Protein AF-A0A7C7CM70-F1 (afdb_monomer)

Sequence (72 aa):
MPEVVGVGVIHESSDGTLWVVAGSGLWRYDDSGWESVAGFTGWVRAIHESRDGTLWVGGYDGLWHYDDSGWC

pLDDT: mean 84.17, std 10.88, range [48.44, 95.62]

Structure (mmCIF, N/CA/C/O backbone):
data_AF-A0A7C7CM70-F1
#
_entry.id   AF-A0A7C7CM70-F1
#
loop_
_atom_site.group_PDB
_atom_site.id
_atom_site.type_symbol
_atom_site.label_atom_id
_atom_site.label_alt_id
_atom_site.label_comp_id
_atom_site.label_asym_id
_atom_site.label_entity_id
_atom_site.label_seq_id
_atom_site.pdbx_PDB_ins_code
_atom_site.Cartn_x
_atom_site.Cartn_y
_atom_site.Cartn_z
_atom_site.occupancy
_atom_site.B_iso_or_equiv
_atom_site.auth_seq_id
_atom_site.auth_comp_id
_atom_site.auth_asym_id
_atom_site.auth_atom_id
_atom_site.pdbx_PDB_model_num
ATOM 1 N N . MET A 1 1 ? 12.527 24.225 -6.110 1.00 48.44 1 MET A N 1
ATOM 2 C CA . MET A 1 1 ? 11.278 23.691 -6.691 1.00 48.44 1 MET A CA 1
ATOM 3 C C . MET A 1 1 ? 10.932 22.473 -5.857 1.00 48.44 1 MET A C 1
ATOM 5 O O . MET A 1 1 ? 11.796 21.609 -5.790 1.00 48.44 1 MET A O 1
ATOM 9 N N . PRO A 1 2 ? 9.809 22.451 -5.116 1.00 50.56 2 PRO A N 1
ATOM 10 C CA . PRO A 1 2 ? 9.412 21.246 -4.394 1.00 50.56 2 PRO A CA 1
ATOM 11 C C . PRO A 1 2 ? 9.243 20.112 -5.407 1.00 50.56 2 PRO A C 1
ATOM 13 O O . PRO A 1 2 ? 8.708 20.328 -6.495 1.00 50.56 2 PRO A O 1
ATOM 16 N N . GLU A 1 3 ? 9.781 18.944 -5.082 1.00 58.84 3 GLU A N 1
ATOM 17 C CA . GLU A 1 3 ? 9.695 17.765 -5.933 1.00 58.84 3 GLU A CA 1
ATOM 18 C C . GLU A 1 3 ? 8.229 17.319 -5.962 1.00 58.84 3 GLU A C 1
ATOM 20 O O . GLU A 1 3 ? 7.665 16.922 -4.943 1.00 58.84 3 GLU A O 1
ATOM 25 N N . VAL A 1 4 ? 7.568 17.481 -7.110 1.00 58.53 4 VAL A N 1
ATOM 26 C CA . VAL A 1 4 ? 6.213 16.960 -7.301 1.00 58.53 4 VAL A CA 1
ATOM 27 C C . VAL A 1 4 ? 6.355 15.456 -7.464 1.00 58.53 4 VAL A C 1
ATOM 29 O O . VAL A 1 4 ? 6.689 14.967 -8.542 1.00 58.53 4 VAL A O 1
ATOM 32 N N . VAL A 1 5 ? 6.142 14.725 -6.377 1.00 65.50 5 VAL A N 1
ATOM 33 C CA . VAL A 1 5 ? 6.111 13.267 -6.414 1.00 65.50 5 VAL A CA 1
ATOM 34 C C . VAL A 1 5 ? 4.765 12.852 -6.997 1.00 65.50 5 VAL A C 1
ATOM 36 O O . VAL A 1 5 ? 3.710 13.176 -6.455 1.00 65.50 5 VAL A O 1
ATOM 39 N N . GLY A 1 6 ? 4.795 12.172 -8.142 1.00 73.44 6 GLY A N 1
ATOM 40 C CA . GLY A 1 6 ? 3.588 11.622 -8.745 1.00 73.44 6 GLY A CA 1
ATOM 41 C C . GLY A 1 6 ? 2.974 10.551 -7.843 1.00 73.44 6 GLY A C 1
ATOM 42 O O . GLY A 1 6 ? 3.683 9.673 -7.347 1.00 73.44 6 GLY A O 1
ATOM 43 N N . VAL A 1 7 ? 1.655 10.615 -7.663 1.00 77.31 7 VAL A N 1
ATOM 44 C CA . VAL A 1 7 ? 0.882 9.521 -7.069 1.00 77.31 7 VAL A CA 1
ATOM 45 C C . VAL A 1 7 ? 0.543 8.535 -8.179 1.00 77.31 7 VAL A C 1
ATOM 47 O O . VAL A 1 7 ? -0.108 8.902 -9.156 1.00 77.31 7 VAL A O 1
ATOM 50 N N . GLY A 1 8 ? 1.026 7.301 -8.048 1.00 81.81 8 GLY A N 1
ATOM 51 C CA . GLY A 1 8 ? 0.813 6.255 -9.049 1.00 81.81 8 GL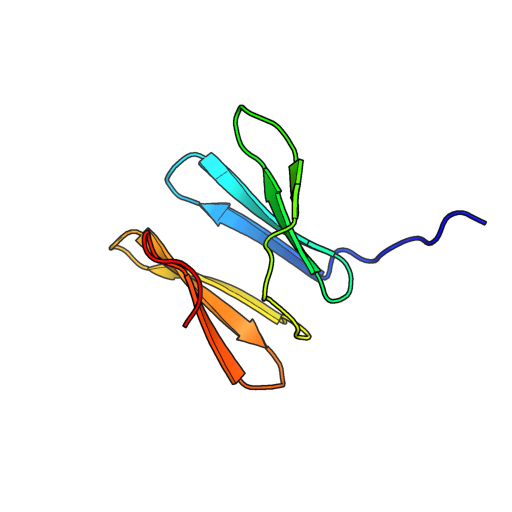Y A CA 1
ATOM 52 C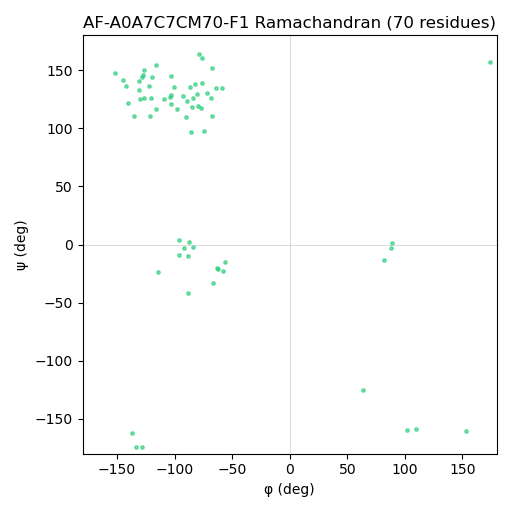 C . GLY A 1 8 ? -0.471 5.465 -8.817 1.00 81.81 8 GLY A C 1
ATOM 53 O O . GLY A 1 8 ? -1.196 5.167 -9.764 1.00 81.81 8 GLY A O 1
ATOM 54 N N . VAL A 1 9 ? -0.749 5.129 -7.556 1.00 89.06 9 VAL A N 1
ATOM 55 C CA . VAL A 1 9 ? -1.860 4.258 -7.151 1.00 89.06 9 VAL A CA 1
ATOM 56 C C . VAL A 1 9 ? -2.416 4.742 -5.817 1.00 89.06 9 VAL A C 1
ATOM 58 O O . VAL A 1 9 ? -1.651 5.145 -4.940 1.00 89.06 9 VAL A O 1
ATOM 61 N N . ILE A 1 10 ? -3.738 4.673 -5.674 1.00 94.06 10 ILE A N 1
ATOM 62 C CA . ILE A 1 10 ? -4.454 4.853 -4.412 1.00 94.06 10 ILE A CA 1
ATOM 63 C C . ILE A 1 10 ? -5.442 3.699 -4.225 1.00 94.06 10 ILE A C 1
ATOM 65 O O . ILE A 1 10 ? -6.064 3.255 -5.193 1.00 94.06 10 ILE A O 1
ATOM 69 N N . HIS A 1 11 ? -5.570 3.216 -2.995 1.00 95.00 11 HIS A N 1
ATOM 70 C CA . HIS A 1 11 ? -6.534 2.197 -2.601 1.00 95.00 11 HIS A CA 1
ATOM 71 C C . HIS A 1 11 ? -7.070 2.506 -1.203 1.00 95.00 11 HIS A C 1
ATOM 73 O O . HIS A 1 11 ? -6.298 2.876 -0.327 1.00 95.00 11 HIS A O 1
ATOM 79 N N . GLU A 1 12 ? -8.376 2.369 -1.003 1.00 95.62 12 GLU A N 1
ATOM 80 C CA . GLU A 1 12 ? -9.003 2.430 0.318 1.00 95.62 12 GLU A CA 1
ATOM 81 C C . GLU A 1 12 ? -9.334 1.002 0.737 1.00 95.62 12 GLU A C 1
ATOM 83 O O . GLU A 1 12 ? -10.042 0.299 0.012 1.00 95.62 12 GLU A O 1
ATOM 88 N N . SER A 1 13 ? -8.772 0.580 1.864 1.00 93.25 13 SER A N 1
ATOM 89 C CA . SER A 1 13 ? -9.026 -0.720 2.469 1.00 93.25 13 SER A CA 1
ATOM 90 C C . SER A 1 13 ? -10.382 -0.749 3.170 1.00 93.25 13 SER A C 1
ATOM 92 O O . SER A 1 13 ? -10.957 0.283 3.520 1.00 93.25 13 SER A O 1
ATOM 94 N N . SER A 1 14 ? -10.898 -1.951 3.403 1.00 93.06 14 SER A N 1
ATOM 95 C CA . SER A 1 14 ? -12.195 -2.179 4.045 1.00 93.06 14 SER A CA 1
ATOM 96 C C . SER A 1 14 ? -12.291 -1.658 5.487 1.00 93.06 14 SER A C 1
ATOM 98 O O . SER A 1 14 ? -13.395 -1.401 5.973 1.00 93.06 14 SER A O 1
ATOM 100 N N . ASP A 1 15 ? -11.151 -1.462 6.149 1.00 90.62 15 ASP A N 1
ATOM 101 C CA . ASP A 1 15 ? -11.013 -0.852 7.474 1.00 90.62 15 ASP A CA 1
ATOM 102 C C . ASP A 1 15 ? -10.976 0.693 7.447 1.00 90.62 15 ASP A C 1
ATOM 104 O O . ASP A 1 15 ? -10.932 1.320 8.504 1.00 90.62 15 ASP A O 1
ATOM 108 N N . GLY A 1 16 ? -11.032 1.310 6.260 1.00 93.00 16 GLY A N 1
ATOM 109 C CA . GLY A 1 16 ? -10.952 2.760 6.055 1.00 93.00 16 GLY A CA 1
ATOM 110 C C . GLY A 1 16 ? -9.528 3.297 5.882 1.00 93.00 16 GLY A C 1
ATOM 111 O O . GLY A 1 16 ? -9.342 4.502 5.706 1.00 93.00 16 GLY A O 1
ATOM 112 N N . THR A 1 17 ? -8.518 2.428 5.904 1.00 94.38 17 THR A N 1
ATOM 113 C CA . THR A 1 17 ? -7.124 2.810 5.699 1.00 94.38 17 THR A CA 1
ATOM 114 C C . THR A 1 17 ? -6.864 3.174 4.235 1.00 94.38 17 THR A C 1
ATOM 116 O O . THR A 1 17 ? -7.163 2.403 3.321 1.00 94.38 17 THR A O 1
ATOM 119 N N . LEU A 1 18 ? -6.236 4.325 3.982 1.00 95.12 18 LEU A N 1
ATOM 120 C CA . LEU A 1 18 ? -5.802 4.710 2.638 1.00 95.12 18 LEU A CA 1
ATOM 121 C C . LEU A 1 18 ? -4.362 4.272 2.377 1.00 95.12 18 LEU A C 1
ATOM 123 O O . LEU A 1 18 ? -3.441 4.640 3.101 1.00 95.12 18 LEU A O 1
ATOM 127 N N . TRP A 1 19 ? -4.158 3.569 1.272 1.00 93.31 19 TRP A N 1
ATOM 128 C CA . TRP A 1 19 ? -2.862 3.139 0.769 1.00 93.31 19 TRP A CA 1
ATOM 129 C C . TRP A 1 19 ? -2.503 3.921 -0.482 1.00 93.31 19 TRP A C 1
ATOM 131 O O . TRP A 1 19 ? -3.259 3.948 -1.455 1.00 93.31 19 TRP A O 1
ATOM 141 N N . VAL A 1 20 ? -1.336 4.558 -0.469 1.00 92.62 20 VAL A N 1
ATOM 142 C CA . VAL A 1 20 ? -0.878 5.430 -1.552 1.00 92.62 20 VAL A CA 1
ATOM 143 C C . VAL A 1 20 ? 0.540 5.078 -1.956 1.00 92.62 20 VAL A C 1
ATOM 145 O O . VAL A 1 20 ? 1.442 4.989 -1.128 1.00 92.62 20 VAL A O 1
ATOM 148 N N . VAL A 1 21 ? 0.757 4.956 -3.261 1.00 89.50 21 VAL A N 1
ATOM 149 C CA . VAL A 1 21 ? 2.102 4.868 -3.831 1.00 89.50 21 VAL A CA 1
ATOM 150 C C . VAL A 1 21 ? 2.502 6.246 -4.324 1.00 89.50 21 VAL A C 1
ATOM 152 O O . VAL A 1 21 ? 1.900 6.777 -5.262 1.00 89.50 21 VAL A O 1
ATOM 155 N N . ALA A 1 22 ? 3.544 6.799 -3.714 1.00 85.75 22 ALA A N 1
ATOM 156 C CA . ALA A 1 22 ? 4.145 8.068 -4.095 1.00 85.75 22 ALA A CA 1
ATOM 157 C C . ALA A 1 22 ? 5.623 7.832 -4.441 1.00 85.75 22 ALA A C 1
ATOM 159 O O . ALA A 1 22 ? 6.441 7.510 -3.575 1.00 85.75 22 ALA A O 1
ATOM 160 N N . GLY A 1 23 ? 5.969 7.963 -5.726 1.00 82.69 23 GLY A N 1
ATOM 161 C CA . GLY A 1 23 ? 7.298 7.599 -6.225 1.00 82.69 23 GLY A CA 1
ATOM 162 C C . GLY A 1 23 ? 7.564 6.098 -6.072 1.00 82.69 23 GLY A C 1
ATOM 163 O O . GLY A 1 23 ? 6.785 5.281 -6.555 1.00 82.69 23 GLY A O 1
ATOM 164 N N . SER A 1 24 ? 8.661 5.735 -5.402 1.00 77.44 24 SER A N 1
ATOM 165 C CA . SER A 1 24 ? 9.005 4.340 -5.077 1.00 77.44 24 SER A CA 1
ATOM 166 C C . SER A 1 24 ? 8.567 3.908 -3.672 1.00 77.44 24 SER A C 1
ATOM 168 O O . SER A 1 24 ? 8.929 2.817 -3.235 1.00 77.44 24 SER A O 1
ATOM 170 N N . GLY A 1 25 ? 7.872 4.782 -2.938 1.00 84.94 25 GLY A N 1
ATOM 171 C CA . GLY A 1 25 ? 7.439 4.538 -1.567 1.00 84.94 25 GLY A CA 1
ATOM 172 C C . GLY A 1 25 ? 5.959 4.189 -1.484 1.00 84.94 25 GLY A C 1
ATOM 173 O O . GLY A 1 25 ? 5.136 4.744 -2.216 1.00 84.94 25 GLY A O 1
ATOM 174 N N . LEU A 1 26 ? 5.634 3.305 -0.547 1.00 87.38 26 LEU A N 1
ATOM 175 C CA . LEU A 1 26 ? 4.268 3.026 -0.134 1.00 87.38 26 LEU A CA 1
ATOM 176 C C . LEU A 1 26 ? 3.974 3.758 1.176 1.00 87.38 26 LEU A C 1
ATOM 178 O O . LEU A 1 26 ? 4.795 3.770 2.094 1.00 87.38 26 LEU A O 1
ATOM 182 N N . TRP A 1 27 ? 2.804 4.373 1.237 1.00 90.94 27 TRP A N 1
ATOM 183 C CA . TRP A 1 27 ? 2.329 5.167 2.357 1.00 90.94 27 TRP A CA 1
ATOM 184 C C . TRP A 1 27 ? 0.958 4.678 2.793 1.00 90.94 27 TRP A C 1
ATOM 186 O O . TRP A 1 27 ? 0.149 4.272 1.955 1.00 90.94 27 TRP A O 1
ATOM 196 N N . ARG A 1 28 ? 0.707 4.764 4.095 1.00 92.06 28 ARG A N 1
ATOM 197 C CA . ARG A 1 28 ? -0.573 4.462 4.720 1.00 92.06 28 ARG A CA 1
ATOM 198 C C . ARG A 1 28 ? -1.106 5.705 5.420 1.00 92.06 28 ARG A C 1
ATOM 200 O O . ARG A 1 28 ? -0.324 6.485 5.962 1.00 92.06 28 ARG A O 1
ATOM 207 N N . TYR A 1 29 ? -2.417 5.896 5.391 1.00 94.62 29 TYR A N 1
ATOM 208 C CA . TYR A 1 29 ? -3.108 6.913 6.167 1.00 94.62 29 TYR A CA 1
ATOM 209 C C . TYR A 1 29 ? -4.284 6.302 6.911 1.00 94.62 29 TYR A C 1
ATOM 211 O O . TYR A 1 29 ? -5.160 5.691 6.300 1.00 94.62 29 TYR A O 1
ATOM 219 N N . ASP A 1 30 ? -4.279 6.510 8.220 1.00 93.00 30 ASP A N 1
ATOM 220 C CA . ASP A 1 30 ? -5.327 6.117 9.154 1.00 93.00 30 ASP A CA 1
ATOM 221 C C . ASP A 1 30 ? -5.600 7.263 10.152 1.00 93.00 30 ASP A C 1
ATOM 223 O O . ASP A 1 30 ? -5.217 8.417 9.923 1.00 93.00 30 ASP A O 1
ATOM 227 N N . ASP A 1 31 ? -6.248 6.953 11.277 1.00 93.50 31 ASP A N 1
ATOM 228 C CA . ASP A 1 31 ? -6.563 7.906 12.350 1.00 93.50 31 ASP A CA 1
ATOM 229 C C . ASP A 1 31 ? -5.330 8.615 12.951 1.00 93.50 31 ASP A C 1
ATOM 231 O O . ASP A 1 31 ? -5.447 9.701 13.525 1.00 93.50 31 ASP A O 1
ATOM 235 N N . SER A 1 32 ? -4.140 8.025 12.821 1.00 93.56 32 SER A N 1
ATOM 236 C CA . SER A 1 3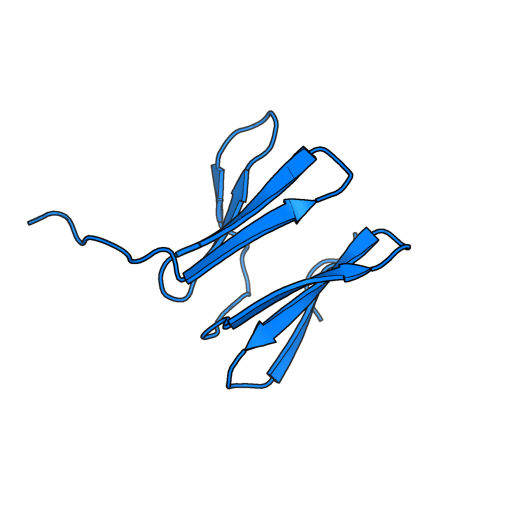2 ? -2.864 8.565 13.307 1.00 93.56 32 SER A CA 1
ATOM 237 C C . SER A 1 32 ? -2.170 9.470 12.285 1.00 93.56 32 SER A C 1
ATOM 239 O O . SER A 1 32 ? -1.204 10.159 12.625 1.00 93.56 32 SER A O 1
ATOM 241 N N . GLY A 1 33 ? -2.666 9.515 11.047 1.00 93.88 33 GLY A N 1
ATOM 242 C CA . GLY A 1 33 ? -2.107 10.301 9.955 1.00 93.88 33 GLY A CA 1
ATOM 243 C C . GLY A 1 33 ? -1.276 9.480 8.969 1.00 93.88 33 GLY A C 1
ATOM 244 O O . GLY A 1 33 ? -1.443 8.273 8.842 1.00 93.88 33 GLY A O 1
ATOM 245 N N . TRP A 1 34 ? -0.408 10.165 8.217 1.00 93.00 34 TRP A N 1
ATOM 246 C CA . TRP A 1 34 ? 0.420 9.539 7.183 1.00 93.00 34 TRP A CA 1
ATOM 247 C C . TRP A 1 34 ? 1.652 8.863 7.779 1.00 93.00 34 TRP A C 1
ATOM 249 O O . TRP A 1 34 ? 2.446 9.513 8.461 1.00 93.00 34 TRP A O 1
ATOM 259 N N . GLU A 1 35 ? 1.877 7.610 7.406 1.00 91.38 35 GLU A N 1
ATOM 260 C CA . GLU A 1 35 ? 3.103 6.874 7.693 1.00 91.38 35 GLU A CA 1
ATOM 261 C C . GLU A 1 35 ? 3.690 6.246 6.426 1.00 91.38 35 GLU A C 1
ATOM 263 O O . GLU A 1 35 ? 2.968 5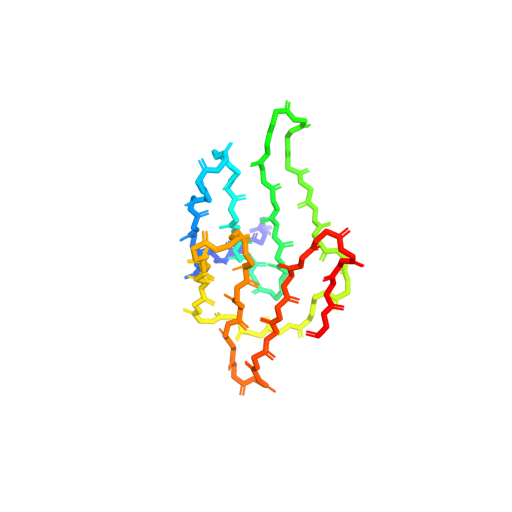.822 5.519 1.00 91.38 35 GLU A O 1
ATOM 268 N N . SER A 1 36 ? 5.021 6.211 6.339 1.00 88.62 36 SER A N 1
ATOM 269 C CA . SER A 1 36 ? 5.707 5.479 5.278 1.00 88.62 36 SER A CA 1
ATOM 270 C C . SER A 1 36 ? 5.889 4.028 5.693 1.00 88.62 36 SER A C 1
ATOM 272 O O . SER A 1 36 ? 6.302 3.718 6.812 1.00 88.62 36 SER A O 1
ATOM 274 N N . VAL A 1 37 ? 5.611 3.121 4.766 1.00 85.69 37 VAL A N 1
ATOM 275 C CA . VAL A 1 37 ? 5.702 1.694 5.032 1.00 85.69 37 VAL A CA 1
ATOM 276 C C . VAL A 1 37 ? 7.114 1.223 4.699 1.00 85.69 37 VAL A C 1
ATOM 278 O O . VAL A 1 37 ? 7.537 1.202 3.541 1.00 85.69 37 VAL A O 1
ATOM 281 N N . ALA A 1 38 ? 7.877 0.889 5.740 1.00 82.38 38 ALA A N 1
ATOM 282 C CA . ALA A 1 38 ? 9.275 0.498 5.613 1.00 82.38 38 ALA A CA 1
ATOM 283 C C . ALA A 1 38 ? 9.446 -0.848 4.889 1.00 82.38 38 ALA A C 1
ATOM 285 O O . ALA A 1 38 ? 8.594 -1.731 4.960 1.00 82.38 38 ALA A O 1
ATOM 286 N N . GLY A 1 39 ? 10.587 -1.019 4.216 1.00 74.88 39 GLY A N 1
ATOM 287 C CA . GLY A 1 39 ? 10.952 -2.273 3.547 1.00 74.88 39 GLY A CA 1
ATOM 288 C C . GLY A 1 39 ? 10.330 -2.468 2.163 1.00 74.88 39 GLY A C 1
ATOM 289 O O . GLY A 1 39 ? 10.816 -3.301 1.403 1.00 74.88 39 GLY A O 1
ATOM 290 N N . PHE A 1 40 ? 9.334 -1.663 1.787 1.00 74.44 40 PHE A N 1
ATOM 291 C CA . PHE A 1 40 ? 8.808 -1.665 0.431 1.00 74.44 40 PHE A CA 1
ATOM 292 C C . PHE A 1 40 ? 9.714 -0.849 -0.506 1.00 74.44 40 PHE A C 1
ATOM 294 O O . PHE A 1 40 ? 9.908 0.354 -0.322 1.00 74.44 40 PHE A O 1
ATOM 301 N N . THR A 1 41 ? 10.267 -1.503 -1.529 1.00 71.31 41 THR A N 1
ATOM 302 C CA . THR A 1 41 ? 11.026 -0.844 -2.601 1.00 71.31 41 THR A CA 1
ATOM 303 C C . THR A 1 41 ? 10.574 -1.418 -3.933 1.00 71.31 41 THR A C 1
ATOM 305 O O . THR A 1 41 ? 10.813 -2.587 -4.217 1.00 71.31 41 THR A O 1
ATOM 308 N N . GLY A 1 42 ? 9.872 -0.620 -4.736 1.00 74.75 42 GLY A N 1
ATOM 309 C CA . GLY A 1 42 ? 9.375 -1.105 -6.017 1.00 74.75 42 GLY A CA 1
ATOM 310 C C . GLY A 1 42 ? 8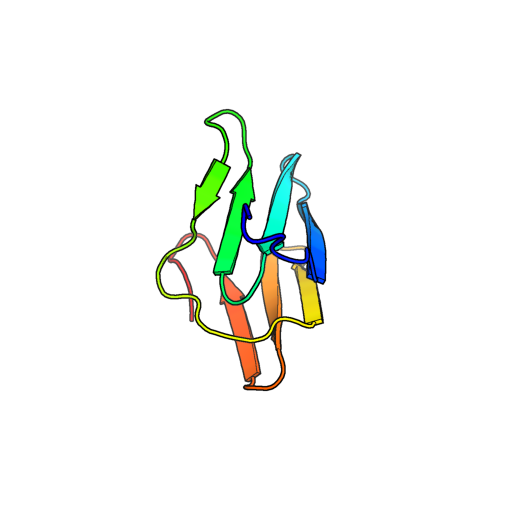.481 -0.114 -6.744 1.00 74.75 42 GLY A C 1
ATOM 311 O O . GLY A 1 42 ? 7.864 0.771 -6.152 1.00 74.75 42 GLY A O 1
ATOM 312 N N . TRP A 1 43 ? 8.403 -0.282 -8.060 1.00 81.81 43 TRP A N 1
ATOM 313 C CA . TRP A 1 43 ? 7.479 0.468 -8.903 1.00 81.81 43 TRP A CA 1
ATOM 314 C C . TRP A 1 43 ? 6.124 -0.235 -8.925 1.00 81.81 43 TRP A C 1
ATOM 316 O O . TRP A 1 43 ? 5.917 -1.185 -9.687 1.00 81.81 43 TRP A O 1
ATOM 326 N N . VAL A 1 44 ? 5.204 0.228 -8.081 1.00 86.56 44 VAL A N 1
ATOM 327 C CA . VAL A 1 44 ? 3.854 -0.338 -7.964 1.00 86.56 44 VAL A CA 1
ATOM 328 C C . VAL A 1 44 ? 2.976 0.107 -9.125 1.00 86.56 44 VAL A C 1
ATOM 330 O O . VAL A 1 44 ? 2.975 1.273 -9.519 1.00 86.56 44 VAL A O 1
ATOM 333 N N . ARG A 1 45 ? 2.173 -0.826 -9.637 1.00 87.06 45 ARG A N 1
ATOM 334 C CA . ARG A 1 45 ? 1.103 -0.558 -10.604 1.00 87.06 45 ARG A CA 1
ATOM 335 C C . ARG A 1 45 ? -0.295 -0.817 -10.063 1.00 87.06 45 ARG A C 1
ATOM 337 O O . ARG A 1 45 ? -1.246 -0.272 -10.614 1.00 87.06 45 ARG A O 1
ATOM 344 N N . ALA A 1 46 ? -0.434 -1.660 -9.044 1.00 89.69 46 ALA A N 1
ATOM 345 C CA . ALA A 1 46 ? -1.732 -2.003 -8.484 1.00 89.69 46 ALA A CA 1
ATOM 346 C C . ALA A 1 46 ? -1.629 -2.387 -7.008 1.00 89.69 46 ALA A C 1
ATOM 348 O O . ALA A 1 46 ? -0.645 -2.993 -6.584 1.00 89.69 46 ALA A O 1
ATOM 349 N N . ILE A 1 47 ? -2.689 -2.067 -6.270 1.00 92.19 47 ILE A N 1
ATOM 350 C CA . ILE A 1 47 ? -2.950 -2.544 -4.914 1.00 92.19 47 ILE A CA 1
ATOM 351 C C . ILE A 1 47 ? -4.307 -3.248 -4.947 1.00 92.19 47 ILE A C 1
ATOM 353 O O . ILE A 1 47 ? -5.242 -2.756 -5.586 1.00 92.19 47 ILE A O 1
ATOM 357 N N . HIS A 1 48 ? -4.403 -4.404 -4.298 1.00 93.31 48 HIS A N 1
ATOM 358 C CA . HIS A 1 48 ? -5.635 -5.171 -4.190 1.00 93.31 48 HIS A CA 1
ATOM 359 C C . HIS A 1 48 ? -5.776 -5.784 -2.799 1.00 93.31 48 HIS A C 1
ATOM 361 O O . HIS A 1 48 ? -4.937 -6.580 -2.389 1.00 93.31 48 HIS A O 1
ATOM 367 N N . GLU A 1 49 ? -6.853 -5.461 -2.097 1.00 94.31 49 GLU A N 1
ATOM 368 C CA . GLU A 1 49 ? -7.225 -6.127 -0.851 1.00 94.31 49 GLU A CA 1
ATOM 369 C C . GLU A 1 49 ? -8.015 -7.414 -1.140 1.00 94.31 49 GLU A C 1
ATOM 371 O O . GLU A 1 49 ? -9.016 -7.413 -1.864 1.00 94.31 49 GLU A O 1
ATOM 376 N N . SER A 1 50 ? -7.550 -8.529 -0.581 1.00 92.69 50 SER A N 1
ATOM 377 C CA . SER A 1 50 ? -8.263 -9.806 -0.591 1.00 92.69 50 SER A CA 1
ATOM 378 C C . SER A 1 50 ? -9.374 -9.831 0.459 1.00 92.69 50 SER A C 1
ATOM 380 O O . SER A 1 50 ? -9.416 -9.028 1.382 1.00 92.69 50 SER A O 1
ATOM 382 N N . ARG A 1 51 ? -10.307 -10.782 0.339 1.00 91.00 51 ARG A N 1
ATOM 383 C CA . ARG A 1 51 ? -11.466 -10.884 1.254 1.00 91.00 51 ARG A CA 1
ATOM 384 C C . ARG A 1 51 ? -11.102 -11.166 2.712 1.00 91.00 51 ARG A C 1
ATOM 386 O O . ARG A 1 51 ? -11.945 -10.984 3.581 1.00 91.00 51 ARG A O 1
ATOM 393 N N . ASP A 1 52 ? -9.910 -11.686 2.950 1.00 89.44 52 ASP A N 1
ATOM 394 C CA . ASP A 1 52 ? -9.330 -11.939 4.267 1.00 89.44 52 ASP A CA 1
ATOM 395 C C . ASP A 1 52 ? -8.568 -10.726 4.830 1.00 89.44 52 ASP A C 1
ATOM 397 O O . ASP A 1 52 ? -8.024 -10.824 5.924 1.00 89.44 52 ASP A O 1
ATOM 401 N 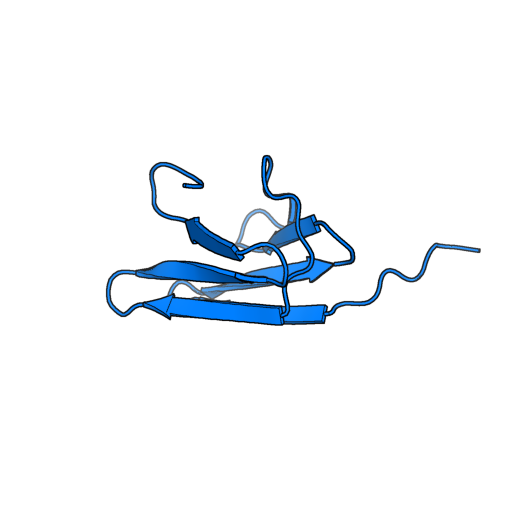N . GLY A 1 53 ? -8.550 -9.594 4.116 1.00 88.19 53 GLY A N 1
ATOM 402 C CA . GLY A 1 53 ? -7.848 -8.372 4.511 1.00 88.19 53 GLY A CA 1
ATOM 403 C C . GLY A 1 53 ? -6.391 -8.312 4.048 1.00 88.19 53 GLY A C 1
ATOM 404 O O . GLY A 1 53 ? -5.735 -7.293 4.245 1.00 88.19 53 GLY A O 1
ATOM 405 N N . THR A 1 54 ? -5.860 -9.356 3.397 1.00 89.94 54 THR A N 1
ATOM 406 C CA . THR A 1 54 ? -4.482 -9.322 2.887 1.00 89.94 54 THR A CA 1
ATOM 407 C C . THR A 1 54 ? -4.356 -8.336 1.731 1.00 89.94 54 THR A C 1
ATOM 409 O O . THR A 1 54 ? -5.053 -8.447 0.716 1.00 89.94 54 THR A O 1
ATOM 412 N N . LEU A 1 55 ? -3.410 -7.406 1.843 1.00 90.25 55 LEU A N 1
ATOM 413 C CA . LEU A 1 55 ? -3.100 -6.456 0.784 1.00 90.25 55 LEU A C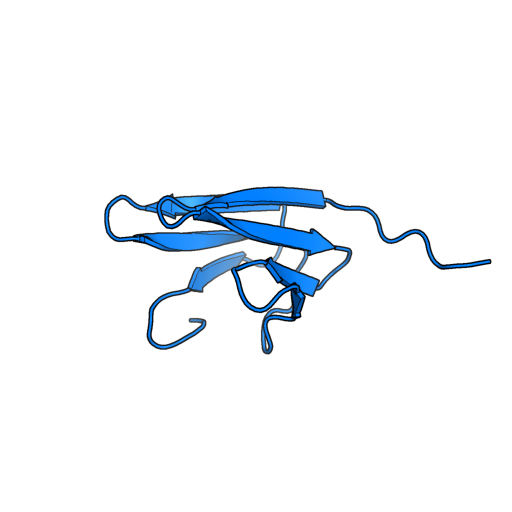A 1
ATOM 414 C C . LEU A 1 55 ? -2.047 -7.023 -0.150 1.00 90.25 55 LEU A C 1
ATOM 416 O O . LEU A 1 55 ? -0.937 -7.341 0.258 1.00 90.25 55 LEU A O 1
ATOM 420 N N . TRP A 1 56 ? -2.382 -7.090 -1.429 1.00 91.06 56 TRP A N 1
ATOM 421 C CA . TRP A 1 56 ? -1.485 -7.492 -2.498 1.00 91.06 56 TRP A CA 1
ATOM 422 C C . TRP A 1 56 ? -1.016 -6.267 -3.259 1.00 91.06 56 TRP A C 1
ATOM 424 O O . TRP A 1 56 ? -1.821 -5.466 -3.737 1.00 91.06 56 TRP A O 1
ATOM 434 N N . VAL A 1 57 ? 0.295 -6.148 -3.419 1.00 89.62 57 VAL A N 1
ATOM 435 C CA . VAL A 1 57 ? 0.931 -5.062 -4.157 1.00 89.62 57 VAL A CA 1
ATOM 436 C C . VAL A 1 57 ? 1.647 -5.648 -5.358 1.00 89.62 57 VAL A C 1
ATOM 438 O O . VAL A 1 57 ? 2.575 -6.440 -5.224 1.00 89.62 57 VAL A O 1
ATOM 441 N N . GLY A 1 58 ? 1.195 -5.271 -6.550 1.00 88.62 58 GLY A N 1
ATOM 442 C CA . GLY A 1 58 ? 1.774 -5.709 -7.815 1.00 88.62 58 GLY A CA 1
ATOM 443 C C . GLY A 1 58 ? 2.612 -4.605 -8.445 1.00 88.62 58 GLY A C 1
ATOM 444 O O . GLY A 1 58 ? 2.121 -3.492 -8.664 1.00 88.62 58 GLY A O 1
ATOM 445 N N . GLY A 1 59 ? 3.860 -4.915 -8.780 1.00 87.00 59 GLY A N 1
ATOM 446 C CA . GLY A 1 59 ? 4.780 -4.004 -9.455 1.00 87.00 59 GLY A CA 1
ATOM 447 C C . GLY A 1 59 ? 5.509 -4.661 -10.620 1.00 87.00 59 GLY A C 1
ATOM 448 O O . GLY A 1 59 ? 5.219 -5.791 -11.005 1.00 87.00 59 GLY A O 1
ATOM 449 N N . TYR A 1 60 ? 6.457 -3.937 -11.210 1.00 83.50 60 TYR A N 1
ATOM 450 C CA . TYR A 1 60 ? 7.283 -4.488 -12.293 1.00 83.50 60 TYR A CA 1
ATOM 451 C C . TYR A 1 60 ? 8.212 -5.607 -11.824 1.00 83.50 60 TYR A C 1
ATOM 453 O O . TYR A 1 60 ? 8.476 -6.535 -12.584 1.00 83.50 60 TYR A O 1
ATOM 461 N N . ASP A 1 61 ? 8.684 -5.513 -10.582 1.00 82.75 61 ASP A N 1
ATOM 462 C CA . ASP A 1 61 ? 9.710 -6.411 -10.051 1.00 82.75 61 ASP A CA 1
ATOM 463 C C . ASP A 1 61 ? 9.115 -7.634 -9.337 1.00 82.75 61 ASP A C 1
ATOM 465 O O . ASP A 1 61 ? 9.854 -8.523 -8.919 1.00 82.75 61 ASP A O 1
ATOM 469 N N . GLY A 1 62 ? 7.784 -7.711 -9.222 1.00 85.31 62 GLY A N 1
ATOM 470 C CA . GLY A 1 62 ? 7.118 -8.844 -8.597 1.00 85.31 62 GLY A CA 1
ATOM 471 C C . GLY A 1 62 ? 5.758 -8.531 -7.982 1.00 85.31 62 GLY A C 1
ATOM 472 O O . GLY A 1 62 ? 5.084 -7.554 -8.323 1.00 85.31 62 GLY A O 1
ATOM 473 N N . LEU A 1 63 ? 5.366 -9.431 -7.085 1.00 86.12 63 LEU A N 1
ATOM 474 C CA . LEU A 1 63 ? 4.143 -9.389 -6.300 1.00 86.12 63 LEU A CA 1
ATOM 475 C C . LEU A 1 63 ? 4.533 -9.537 -4.830 1.00 86.12 63 LEU A C 1
ATOM 477 O O . LEU A 1 63 ? 5.210 -10.502 -4.481 1.00 86.12 63 LEU A O 1
ATOM 481 N N . TRP A 1 64 ? 4.086 -8.601 -4.004 1.00 86.38 64 TRP A N 1
ATOM 482 C CA . TRP A 1 64 ? 4.274 -8.603 -2.555 1.00 86.38 64 TRP A CA 1
ATOM 483 C C . TRP A 1 64 ? 2.918 -8.701 -1.876 1.00 86.38 64 TRP A C 1
ATOM 485 O O . TRP A 1 64 ? 1.912 -8.258 -2.443 1.00 86.38 64 TRP A O 1
ATOM 495 N N . HIS A 1 65 ? 2.891 -9.233 -0.661 1.00 85.88 65 HIS A N 1
ATOM 496 C CA . HIS A 1 65 ? 1.710 -9.124 0.186 1.00 85.88 65 HIS A CA 1
ATOM 497 C C . HIS A 1 65 ? 2.058 -8.552 1.556 1.00 85.88 65 HIS A C 1
ATOM 499 O O . HIS A 1 65 ? 3.178 -8.713 2.042 1.00 85.88 65 HIS A O 1
ATOM 505 N N . TYR A 1 66 ? 1.087 -7.862 2.142 1.00 80.56 66 TYR A N 1
ATOM 506 C CA . TYR A 1 66 ? 1.138 -7.308 3.483 1.00 80.56 66 TYR A CA 1
ATOM 507 C C . TYR A 1 66 ? 0.006 -7.903 4.315 1.00 80.56 66 TYR A C 1
ATOM 509 O O . TYR A 1 6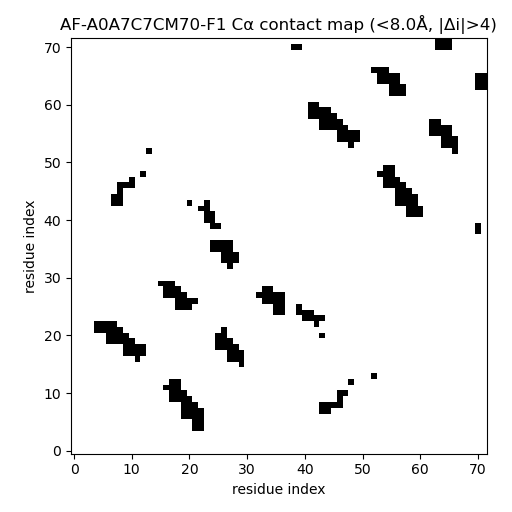6 ? -1.164 -7.851 3.917 1.00 80.56 66 TYR A O 1
ATOM 517 N N . ASP A 1 67 ? 0.384 -8.472 5.455 1.00 77.19 67 ASP A N 1
ATOM 518 C CA . ASP A 1 67 ? -0.513 -8.950 6.502 1.00 77.19 67 ASP A CA 1
ATOM 519 C C . ASP A 1 67 ? -0.098 -8.380 7.875 1.00 77.19 67 ASP A C 1
ATOM 521 O O . ASP A 1 67 ? 0.821 -7.559 7.969 1.00 77.19 67 ASP A O 1
ATOM 525 N N . ASP A 1 68 ? -0.757 -8.822 8.953 1.00 69.06 68 ASP A N 1
ATOM 526 C CA . ASP A 1 68 ? -0.472 -8.406 10.339 1.00 69.06 68 ASP A CA 1
ATOM 527 C C . ASP A 1 68 ? 0.990 -8.651 10.784 1.00 69.06 68 ASP A C 1
ATOM 529 O O . ASP A 1 68 ? 1.440 -8.110 11.797 1.00 69.06 68 ASP A O 1
ATOM 533 N N . SER A 1 69 ? 1.744 -9.464 10.040 1.00 68.06 69 SER A N 1
ATOM 534 C CA . SER A 1 69 ? 3.145 -9.813 10.292 1.00 68.06 69 SER A CA 1
ATOM 535 C C . SER A 1 69 ? 4.134 -8.947 9.498 1.00 68.06 69 SER A C 1
ATOM 537 O O . SER A 1 69 ? 5.337 -9.006 9.766 1.00 68.06 69 SER A O 1
ATOM 539 N N . GLY A 1 70 ? 3.660 -8.132 8.549 1.00 68.81 70 GLY A N 1
ATOM 540 C CA . GLY A 1 70 ? 4.474 -7.271 7.688 1.00 68.81 70 GLY A CA 1
ATOM 541 C C . GLY A 1 70 ? 4.524 -7.722 6.222 1.00 68.81 70 GLY A C 1
ATOM 542 O O . GLY A 1 70 ? 3.638 -8.419 5.739 1.00 68.81 70 GLY A O 1
ATOM 543 N N . TRP A 1 71 ? 5.551 -7.277 5.487 1.00 70.44 71 TRP A N 1
ATOM 544 C CA . TRP A 1 71 ? 5.750 -7.635 4.074 1.00 70.44 71 TRP A CA 1
ATOM 545 C C . TRP A 1 71 ? 6.429 -8.995 3.911 1.00 70.44 71 TRP A C 1
ATOM 547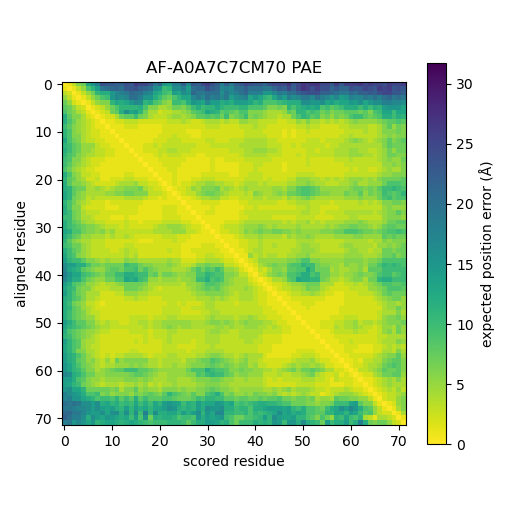 O O . TRP A 1 71 ? 7.432 -9.263 4.579 1.00 70.44 71 TRP A O 1
ATOM 557 N N . CYS A 1 72 ? 5.949 -9.784 2.949 1.00 64.31 72 CYS A N 1
ATOM 558 C CA . CYS A 1 72 ? 6.648 -10.945 2.389 1.00 64.31 72 CYS A CA 1
ATOM 559 C C . CYS A 1 72 ? 6.851 -10.801 0.876 1.00 64.31 72 CYS A C 1
ATOM 561 O O . CYS A 1 72 ? 5.926 -10.306 0.181 1.00 64.31 72 CYS A O 1
#

Mean predicted aligned error: 5.61 Å

Nearest PDB structures (foldseek):
  4a2m-assembly2_D  TM=7.057E-01  e=1.737E-02  Bacteroides thetaiotaomicron VPI-5482
  3ott-assembly2_A  TM=6.845E-01  e=6.595E-02  Bacteroides thetaiotaomicron
  3e0c-assembly1_A  TM=5.525E-01  e=2.357E+00  Homo sapiens
  3tvv-assembly1_A  TM=3.789E-01  e=6.853E+00  Saccharomyces cerevisiae S288C

Solvent-accessible surface area (backbone atoms only — not comparable to full-atom values): 4414 Å² total; per-residue (Å²): 129,84,84,82,67,57,73,72,41,77,42,74,46,97,88,66,36,36,40,38,29,46,62,53,40,41,32,40,33,53,99,91,40,81,43,76,48,80,93,55,78,52,56,64,73,45,73,46,75,45,99,86,66,41,34,34,40,36,35,83,91,48,74,37,41,39,52,102,89,44,80,93

Foldseek 3Di:
DPPPFDWQDWDQFPVRKIWTDTHQWIWIQDPVGIDTAPPRGFAWNDWDQDPVRWIWTDGPVGIWIQDPVGID

Secondary structure (DSSP, 8-state):
----PPEEEEEE-TTS-EEEEETTEEEEEETTEEEE-TT--S-EEEEEE-TTSPEEEEESS-EEEEETTEE-

Radius of gyration: 11.98 Å; Cα contacts (8 Å, |Δi|>4): 134; chains: 1; bounding box: 24×36×26 Å